Protein AF-Q97N31-F1 (afdb_monomer_lite)

Secondary structure (DSSP, 8-state):
-HHHHHHHHHHHHHHHHHHHHHTTEEEEETTEEEEGGGEEEEEEHHHHTTSHHHHHHHHHHHHTT-EEES-SSPPSEEEEEEETTEEEEEEESS-HHHHHHHHGGG----

InterPro domains:
  IPR007169 Extracellular matrix regulatory protein A-like [PF04025] (25-102)

pLDDT: mean 82.83, std 15.85, range [29.28, 97.38]

Organism: Clostridium acetobutylicum (strain ATCC 824 / DSM 792 / JCM 1419 / IAM 19013 / LMG 5710 / NBRC 13948 / NRRL B-527 / VKM B-1787 / 2291 / W) (NCBI:txid272562)

Radius of gyration: 18.11 Å; chains: 1; bounding box: 29×66×34 Å

Structure (mmCIF, N/CA/C/O backbone):
data_AF-Q97N31-F1
#
_entry.id   AF-Q97N31-F1
#
loop_
_atom_site.group_PDB
_atom_site.id
_atom_site.type_symbol
_atom_site.label_atom_id
_atom_site.label_alt_id
_atom_site.label_comp_id
_atom_site.label_asym_id
_atom_site.label_entity_id
_atom_site.label_seq_id
_atom_site.pdbx_PDB_ins_code
_atom_site.Cartn_x
_atom_site.Cartn_y
_atom_site.Cartn_z
_atom_site.occupancy
_atom_site.B_iso_or_equiv
_atom_site.auth_seq_id
_atom_site.auth_comp_id
_atom_site.auth_asym_id
_atom_site.auth_atom_id
_atom_site.pdbx_PDB_model_num
ATOM 1 N N . MET A 1 1 ? -10.562 -47.419 0.608 1.00 68.56 1 MET A N 1
ATOM 2 C CA . MET A 1 1 ? -10.676 -46.880 -0.767 1.00 68.56 1 MET A CA 1
ATOM 3 C C . MET A 1 1 ? -11.593 -45.656 -0.829 1.00 68.56 1 MET A C 1
ATOM 5 O O . MET A 1 1 ? -11.117 -44.615 -1.243 1.00 68.56 1 MET A O 1
ATOM 9 N N . ILE A 1 2 ? -12.838 -45.714 -0.337 1.00 71.06 2 ILE A N 1
ATOM 10 C CA . ILE A 1 2 ? -13.777 -44.565 -0.330 1.00 71.06 2 ILE A CA 1
ATOM 11 C C . ILE A 1 2 ? -13.270 -43.362 0.499 1.00 71.06 2 ILE A C 1
ATOM 13 O O . ILE A 1 2 ? -13.352 -42.231 0.035 1.00 71.06 2 ILE A O 1
ATOM 17 N N . SER A 1 3 ? -12.667 -43.596 1.672 1.00 79.44 3 SER A N 1
ATOM 18 C CA . SER A 1 3 ? -12.095 -42.528 2.522 1.00 79.44 3 SER A CA 1
ATOM 19 C C . SER A 1 3 ? -11.025 -41.690 1.809 1.00 79.44 3 SER A C 1
ATOM 21 O O . SER A 1 3 ? -11.012 -40.472 1.927 1.00 79.44 3 SER A O 1
ATOM 23 N N . MET A 1 4 ? -10.170 -42.343 1.017 1.00 79.88 4 MET A N 1
ATOM 24 C CA . MET A 1 4 ? -9.074 -41.696 0.290 1.00 79.88 4 MET A CA 1
ATOM 25 C C . MET A 1 4 ? -9.593 -40.798 -0.843 1.00 79.88 4 MET A C 1
ATOM 27 O O . MET A 1 4 ? -9.045 -39.728 -1.078 1.00 79.88 4 MET A O 1
ATOM 31 N N . TYR A 1 5 ? -10.681 -41.198 -1.514 1.00 77.44 5 TYR A N 1
ATOM 32 C CA . TYR A 1 5 ? -11.360 -40.355 -2.506 1.00 77.44 5 TYR A CA 1
ATOM 33 C C . TYR A 1 5 ? -12.038 -39.144 -1.857 1.00 77.44 5 TYR A C 1
ATOM 35 O O . TYR A 1 5 ? -11.994 -38.051 -2.416 1.00 77.44 5 TYR A O 1
ATOM 43 N N . LEU A 1 6 ? -12.632 -39.315 -0.672 1.00 78.56 6 LEU A N 1
ATOM 44 C CA . LEU A 1 6 ? -13.268 -38.218 0.057 1.00 78.56 6 LEU A CA 1
ATOM 45 C C . LEU A 1 6 ? -12.239 -37.172 0.520 1.00 78.56 6 LEU A C 1
ATOM 47 O O . LEU A 1 6 ? -12.470 -35.979 0.338 1.00 78.56 6 LEU A O 1
ATOM 51 N N . GLU A 1 7 ? -11.084 -37.603 1.036 1.00 77.31 7 GLU A N 1
ATOM 52 C CA . GLU A 1 7 ? -9.968 -36.704 1.372 1.00 77.31 7 GLU A CA 1
ATOM 53 C C . GLU A 1 7 ? -9.432 -35.965 0.143 1.00 77.31 7 GLU A C 1
ATOM 55 O O . GLU A 1 7 ? -9.244 -34.750 0.201 1.00 77.31 7 GLU A O 1
ATOM 60 N N . LEU A 1 8 ? -9.251 -36.652 -0.992 1.00 73.69 8 LEU A N 1
ATOM 61 C CA . LEU A 1 8 ? -8.786 -36.023 -2.233 1.00 73.69 8 LEU A CA 1
ATOM 62 C C . LEU A 1 8 ? -9.756 -34.938 -2.732 1.00 73.69 8 LEU A C 1
ATOM 64 O O . LEU A 1 8 ? -9.322 -33.867 -3.155 1.00 73.69 8 LEU A O 1
ATOM 68 N N . ILE A 1 9 ? -11.066 -35.192 -2.645 1.00 77.75 9 ILE A N 1
ATOM 69 C CA . ILE A 1 9 ? -12.113 -34.227 -3.015 1.00 77.75 9 ILE A CA 1
ATOM 70 C C . ILE A 1 9 ? -12.111 -33.032 -2.052 1.00 77.75 9 ILE A C 1
ATOM 72 O O . ILE A 1 9 ? -12.190 -31.890 -2.503 1.00 77.75 9 ILE A O 1
ATOM 76 N N . MET A 1 10 ? -11.973 -33.263 -0.742 1.00 74.19 10 MET A N 1
ATOM 77 C CA . MET A 1 10 ? -11.905 -32.187 0.254 1.00 74.19 10 MET A CA 1
ATOM 78 C C . MET A 1 10 ? -10.657 -31.314 0.080 1.00 74.19 10 MET A C 1
ATOM 80 O O . MET A 1 10 ? -10.769 -30.090 0.092 1.00 74.19 10 MET A O 1
ATOM 84 N N . VAL A 1 11 ? -9.483 -31.910 -0.153 1.00 72.94 11 VAL A N 1
ATOM 85 C CA . VAL A 1 11 ? -8.239 -31.177 -0.447 1.00 72.94 11 VAL A CA 1
ATOM 86 C C . VAL A 1 11 ? -8.363 -30.399 -1.761 1.00 72.94 11 VAL A C 1
ATOM 88 O O . VAL A 1 11 ? -7.927 -29.250 -1.837 1.00 72.94 11 VAL A O 1
ATOM 91 N N . GLY A 1 12 ? -8.998 -30.976 -2.785 1.00 70.69 12 GLY A N 1
ATOM 92 C CA . GLY A 1 12 ? -9.289 -30.294 -4.048 1.00 70.69 12 GLY A CA 1
ATOM 93 C C . GLY A 1 12 ? -10.185 -29.065 -3.865 1.00 70.69 12 GLY A C 1
ATOM 94 O O . GLY A 1 12 ? -9.825 -27.972 -4.295 1.00 70.69 12 GLY A O 1
ATOM 95 N N . LEU A 1 13 ? -11.309 -29.207 -3.156 1.00 67.50 13 LEU A N 1
ATOM 96 C CA . LEU A 1 13 ? -12.225 -28.103 -2.834 1.00 67.50 13 LEU A CA 1
ATOM 97 C C . LEU A 1 13 ? -11.553 -27.016 -1.979 1.00 67.50 13 LEU A C 1
ATOM 99 O O . LEU A 1 13 ? -11.761 -25.820 -2.206 1.00 67.50 13 LEU A O 1
ATOM 103 N N . LEU A 1 14 ? -10.704 -27.411 -1.026 1.00 60.50 14 LEU A N 1
ATOM 104 C CA . LEU A 1 14 ? -9.937 -26.478 -0.204 1.00 60.50 14 LEU A CA 1
ATOM 105 C C . LEU A 1 14 ? -8.948 -25.667 -1.056 1.00 60.50 14 LEU A C 1
ATOM 107 O O . LEU A 1 14 ? -8.854 -24.455 -0.886 1.00 60.50 14 LEU A O 1
ATOM 111 N N . ASN A 1 15 ? -8.265 -26.300 -2.013 1.00 59.47 15 ASN A N 1
ATOM 112 C CA . ASN A 1 15 ? -7.370 -25.605 -2.941 1.00 59.47 15 ASN A CA 1
ATOM 113 C C . ASN A 1 15 ? -8.134 -24.674 -3.892 1.00 59.47 15 ASN A C 1
ATOM 115 O O . ASN A 1 15 ? -7.728 -23.529 -4.064 1.00 59.47 15 ASN A O 1
ATOM 119 N N . ILE A 1 16 ? -9.280 -25.102 -4.433 1.00 58.41 16 ILE A N 1
ATOM 120 C CA . ILE A 1 16 ? -10.133 -24.265 -5.297 1.00 58.41 16 ILE A CA 1
ATOM 121 C C . ILE A 1 16 ? -10.637 -23.027 -4.536 1.00 58.41 16 ILE A C 1
ATOM 123 O O . ILE A 1 16 ? -10.560 -21.905 -5.036 1.00 58.41 16 ILE A O 1
ATOM 127 N N . SER A 1 17 ? -11.100 -23.199 -3.294 1.00 55.75 17 SER A N 1
ATOM 128 C CA . SER A 1 17 ? -11.526 -22.079 -2.439 1.00 55.75 17 SER A CA 1
ATOM 129 C C . SER A 1 17 ? -10.369 -21.192 -1.962 1.00 55.75 17 SER A C 1
ATOM 131 O O . SER A 1 17 ? -10.590 -20.030 -1.622 1.00 55.75 17 SER A O 1
ATOM 133 N N . LYS A 1 18 ? -9.136 -21.710 -1.914 1.00 52.72 18 LYS A N 1
ATOM 134 C CA . LYS A 1 18 ? -7.928 -20.939 -1.592 1.00 52.72 18 LYS A CA 1
ATOM 135 C C . LYS A 1 18 ? -7.476 -20.092 -2.785 1.00 52.72 18 LYS A C 1
ATOM 137 O O . LYS A 1 18 ? -7.248 -18.903 -2.606 1.00 52.72 18 LYS A O 1
ATOM 142 N N . ILE A 1 19 ? -7.480 -20.660 -3.995 1.00 55.34 19 ILE A N 1
ATOM 143 C CA . ILE A 1 19 ? -7.196 -19.950 -5.257 1.00 55.34 19 ILE A CA 1
ATOM 144 C C . ILE A 1 19 ? -8.178 -18.788 -5.465 1.00 55.34 19 ILE A C 1
ATOM 146 O O . ILE A 1 19 ? -7.772 -17.696 -5.840 1.00 55.34 19 ILE A O 1
ATOM 150 N N . ARG A 1 20 ? -9.463 -18.990 -5.150 1.00 52.69 20 ARG A N 1
ATOM 151 C CA . ARG A 1 20 ? -10.503 -17.957 -5.298 1.00 52.69 20 ARG A CA 1
ATOM 152 C C . ARG A 1 20 ? -10.467 -16.861 -4.217 1.00 52.69 20 ARG A C 1
ATOM 154 O O . ARG A 1 20 ? -11.128 -15.841 -4.375 1.00 52.69 20 ARG A O 1
ATOM 161 N N . ARG A 1 21 ? -9.741 -17.061 -3.107 1.00 51.38 21 ARG A N 1
ATOM 162 C CA . ARG A 1 21 ? -9.684 -16.112 -1.977 1.00 51.38 21 ARG A CA 1
ATOM 163 C C . ARG A 1 21 ? -8.579 -15.067 -2.099 1.00 51.38 21 ARG A C 1
ATOM 165 O O . ARG A 1 21 ? -8.778 -13.956 -1.621 1.00 51.38 21 ARG A O 1
ATOM 172 N N . GLU A 1 22 ? -7.451 -15.380 -2.736 1.00 53.94 22 GLU A N 1
ATOM 173 C CA . GLU A 1 22 ? -6.347 -14.411 -2.871 1.00 53.94 22 GLU A CA 1
ATOM 174 C C . GLU A 1 22 ? -6.693 -13.250 -3.812 1.00 53.94 22 GLU A C 1
ATOM 176 O O . GLU A 1 22 ? -6.167 -12.158 -3.666 1.00 53.94 22 GLU A O 1
ATOM 181 N N . SER A 1 23 ? -7.671 -13.438 -4.699 1.00 57.81 23 SER A N 1
ATOM 182 C CA . SER A 1 23 ? -8.227 -12.382 -5.552 1.00 57.81 23 SER A CA 1
ATOM 183 C C . SER A 1 23 ? -9.174 -11.427 -4.810 1.00 57.81 23 SER A C 1
ATOM 185 O O . SER A 1 23 ? -9.636 -10.465 -5.401 1.00 57.81 23 SER A O 1
ATOM 187 N N . MET A 1 24 ? -9.516 -11.684 -3.541 1.00 80.25 24 MET A N 1
ATOM 188 C CA . MET A 1 24 ? -10.409 -10.822 -2.747 1.00 80.25 24 MET A CA 1
ATOM 189 C C . MET A 1 24 ? -9.634 -9.906 -1.785 1.00 80.25 24 MET A C 1
ATOM 191 O O . MET A 1 24 ? -10.188 -8.916 -1.305 1.00 80.25 24 MET A O 1
ATOM 195 N N . PHE A 1 25 ? -8.357 -10.210 -1.522 1.00 87.31 25 PHE A N 1
ATOM 196 C CA . PHE A 1 25 ? -7.499 -9.490 -0.583 1.00 87.31 25 PHE A CA 1
ATOM 197 C C . PHE A 1 25 ? -6.166 -9.117 -1.229 1.00 87.31 25 PHE A C 1
ATOM 199 O O . PHE A 1 25 ? -5.500 -9.941 -1.844 1.00 87.31 25 PHE A O 1
ATOM 206 N N . LEU A 1 26 ? -5.737 -7.880 -1.029 1.00 92.38 26 LEU A N 1
ATOM 207 C CA . LEU A 1 26 ? -4.440 -7.390 -1.441 1.00 92.38 26 LEU A CA 1
ATOM 208 C C . LEU A 1 26 ? -3.433 -7.637 -0.315 1.00 92.38 26 LEU A C 1
ATOM 210 O O . LEU A 1 26 ? -3.554 -7.079 0.777 1.00 92.38 26 LEU A O 1
ATOM 214 N N . HIS A 1 27 ? -2.432 -8.476 -0.584 1.00 93.06 27 HIS A N 1
ATOM 215 C CA . HIS A 1 27 ? -1.289 -8.661 0.309 1.00 93.06 27 HIS A CA 1
ATOM 216 C C . HIS A 1 27 ? -0.348 -7.466 0.208 1.00 93.06 27 HIS A C 1
ATOM 218 O O . HIS A 1 27 ? 0.245 -7.224 -0.846 1.00 93.06 27 HIS A O 1
ATOM 224 N N . LEU A 1 28 ? -0.225 -6.731 1.312 1.00 94.75 28 LEU A N 1
ATOM 225 C CA . LEU A 1 28 ? 0.565 -5.506 1.389 1.00 94.75 28 LEU A CA 1
ATOM 226 C C . LEU A 1 28 ? 2.008 -5.759 1.850 1.00 94.75 28 LEU A C 1
ATOM 228 O O . LEU A 1 28 ? 2.828 -4.847 1.802 1.00 94.75 28 LEU A O 1
ATOM 232 N N . GLY A 1 29 ? 2.341 -6.975 2.281 1.00 92.88 29 GLY A N 1
ATOM 233 C CA . GLY A 1 29 ? 3.644 -7.327 2.851 1.00 92.88 29 GLY A CA 1
ATOM 234 C C . GLY A 1 29 ? 3.504 -8.055 4.187 1.00 92.88 29 GLY A C 1
ATOM 235 O O . GLY A 1 29 ? 2.481 -7.946 4.856 1.00 92.88 29 GLY A O 1
ATOM 236 N N . GLU A 1 30 ? 4.529 -8.829 4.552 1.00 91.56 30 GLU A N 1
ATOM 237 C CA . GLU A 1 30 ? 4.544 -9.695 5.744 1.00 91.56 30 GLU A CA 1
ATOM 238 C C . GLU A 1 30 ? 3.245 -10.503 5.919 1.00 91.56 30 GLU A C 1
ATOM 240 O O . GLU A 1 30 ? 2.936 -11.345 5.079 1.00 91.56 30 GLU A O 1
ATOM 245 N N . ASN A 1 31 ? 2.476 -10.242 6.978 1.00 89.81 31 ASN A N 1
ATOM 246 C CA . ASN A 1 31 ? 1.196 -10.888 7.270 1.00 89.81 31 ASN A CA 1
ATOM 247 C C . ASN A 1 31 ? 0.006 -9.916 7.143 1.00 89.81 31 ASN A C 1
ATOM 249 O O . ASN A 1 31 ? -1.081 -10.212 7.637 1.00 89.81 31 ASN A O 1
ATOM 253 N N . VAL A 1 32 ? 0.200 -8.760 6.497 1.00 94.19 32 VAL A N 1
ATOM 254 C CA . VAL A 1 32 ? -0.823 -7.717 6.352 1.00 94.19 32 VAL A CA 1
ATOM 255 C C . VAL A 1 32 ? -1.567 -7.885 5.030 1.00 94.19 32 VAL A C 1
ATOM 257 O O . VAL A 1 32 ? -0.980 -7.911 3.943 1.00 94.19 32 VAL A O 1
ATOM 260 N N . VAL A 1 33 ? -2.891 -7.981 5.132 1.00 93.00 33 VAL A N 1
ATOM 261 C CA . VAL A 1 33 ? -3.814 -8.091 4.001 1.00 93.00 33 VAL A CA 1
ATOM 262 C C . VAL A 1 33 ? -4.987 -7.137 4.196 1.00 93.00 33 VAL A C 1
ATOM 264 O O . VAL A 1 33 ? -5.478 -6.975 5.311 1.00 93.00 33 VAL A O 1
ATOM 267 N N . VAL A 1 34 ? -5.468 -6.546 3.106 1.00 93.12 34 VAL A N 1
ATOM 268 C CA . VAL A 1 34 ? -6.690 -5.723 3.084 1.00 93.12 34 VAL 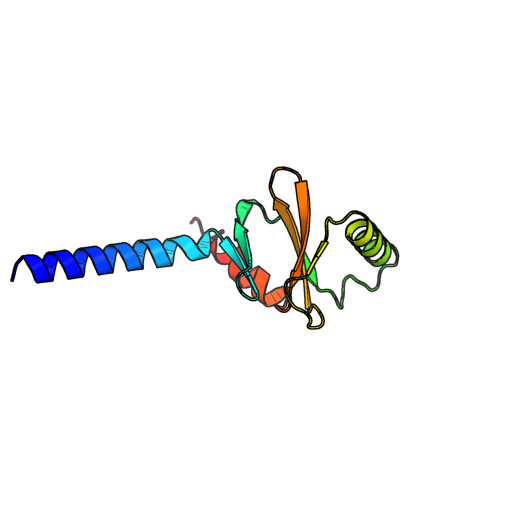A CA 1
ATOM 269 C C . VAL A 1 34 ? -7.621 -6.205 1.978 1.00 93.12 34 VAL A C 1
ATOM 271 O O . VAL A 1 34 ? -7.130 -6.609 0.926 1.00 93.12 34 VAL A O 1
ATOM 274 N N . PRO A 1 35 ? -8.951 -6.204 2.157 1.00 91.56 35 PRO A N 1
ATOM 275 C CA . PRO A 1 35 ? -9.864 -6.537 1.068 1.00 91.56 35 PRO A CA 1
ATOM 276 C C . PRO A 1 35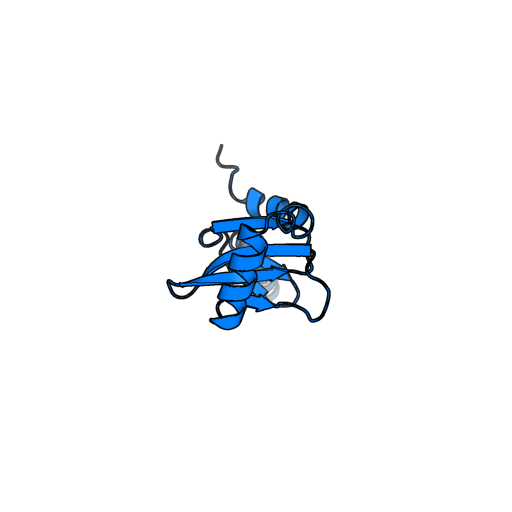 ? -9.669 -5.578 -0.113 1.00 91.56 35 PRO A C 1
ATOM 278 O O . PRO A 1 35 ? -9.635 -4.367 0.079 1.00 91.56 35 PRO A O 1
ATOM 281 N N . ILE A 1 36 ? -9.581 -6.096 -1.342 1.00 90.25 36 ILE A N 1
ATOM 282 C CA . ILE A 1 36 ? -9.353 -5.263 -2.542 1.00 90.25 36 ILE A CA 1
ATOM 283 C C . ILE A 1 36 ? -10.468 -4.228 -2.720 1.00 90.25 36 ILE A C 1
ATOM 285 O O . ILE A 1 36 ? -10.197 -3.092 -3.087 1.00 90.25 36 ILE A O 1
ATOM 289 N N . LYS A 1 37 ? -11.711 -4.597 -2.393 1.00 89.56 37 LYS A N 1
ATOM 290 C CA . LYS A 1 37 ? -12.875 -3.697 -2.430 1.00 89.56 37 LYS A CA 1
ATOM 291 C C . LYS A 1 37 ? -12.771 -2.486 -1.491 1.00 89.56 37 LYS A C 1
ATOM 293 O O . LYS A 1 37 ? -13.468 -1.506 -1.716 1.00 89.56 37 LYS A O 1
ATOM 298 N N . ASP A 1 38 ? -11.939 -2.578 -0.455 1.00 93.19 38 ASP A N 1
ATOM 299 C CA . ASP A 1 38 ? -11.776 -1.533 0.555 1.00 93.19 38 ASP A CA 1
ATOM 300 C C . ASP A 1 38 ? -10.522 -0.682 0.265 1.00 93.19 38 ASP A C 1
ATOM 302 O O . ASP A 1 38 ? -10.272 0.307 0.952 1.00 93.19 38 ASP A O 1
ATOM 306 N N . VAL A 1 39 ? -9.730 -1.034 -0.761 1.00 93.38 39 VAL A N 1
ATOM 307 C CA . VAL A 1 39 ? -8.592 -0.232 -1.230 1.00 93.38 39 VAL A CA 1
ATOM 308 C C . VAL A 1 39 ? -9.111 0.994 -1.978 1.00 93.38 39 VAL A C 1
ATOM 310 O O . VAL A 1 39 ? -9.790 0.883 -2.995 1.00 93.38 39 VAL A O 1
ATOM 313 N N . ILE A 1 40 ? -8.739 2.172 -1.487 1.00 93.44 40 ILE A N 1
ATOM 314 C CA . ILE A 1 40 ? -9.095 3.475 -2.058 1.00 93.44 40 ILE A CA 1
ATOM 315 C C . ILE A 1 40 ? -8.041 3.913 -3.081 1.00 93.44 40 ILE A C 1
ATOM 317 O O . ILE A 1 40 ? -8.378 4.467 -4.125 1.00 93.44 40 ILE A O 1
ATOM 321 N N . GLY A 1 41 ? -6.759 3.664 -2.803 1.00 91.00 41 GLY A N 1
ATOM 322 C CA . GLY A 1 41 ? -5.678 4.029 -3.716 1.00 91.00 41 GLY A CA 1
ATOM 323 C C . GLY A 1 41 ? -4.334 3.407 -3.353 1.00 91.00 41 GLY A C 1
ATOM 324 O O . GLY A 1 41 ? -4.059 3.133 -2.185 1.00 91.00 41 GLY A O 1
ATOM 325 N N . ILE A 1 42 ? -3.500 3.198 -4.371 1.00 93.69 42 ILE A N 1
ATOM 326 C CA . ILE A 1 42 ? -2.132 2.678 -4.267 1.00 93.69 42 ILE A CA 1
ATOM 327 C C . ILE A 1 42 ? -1.205 3.733 -4.864 1.00 93.69 42 ILE A C 1
ATOM 329 O O . ILE A 1 42 ? -1.395 4.140 -6.009 1.00 93.69 42 ILE A O 1
ATOM 333 N N . PHE A 1 43 ? -0.198 4.151 -4.107 1.00 92.62 43 PHE A N 1
ATOM 334 C CA . PHE A 1 43 ? 0.670 5.264 -4.472 1.00 92.62 43 PHE A CA 1
ATOM 335 C C . PHE A 1 43 ? 2.134 4.889 -4.316 1.00 92.62 43 PHE A C 1
ATOM 337 O O . PHE A 1 43 ? 2.531 4.193 -3.384 1.00 92.62 43 PHE A O 1
ATOM 344 N N . ASP A 1 44 ? 2.952 5.363 -5.242 1.00 91.69 44 ASP A N 1
ATOM 345 C CA . ASP A 1 44 ? 4.389 5.150 -5.226 1.00 91.69 44 ASP A CA 1
ATOM 346 C C . ASP A 1 44 ? 5.079 6.212 -4.360 1.00 91.69 44 ASP A C 1
ATOM 348 O O . ASP A 1 44 ? 4.847 7.407 -4.549 1.00 91.69 44 ASP A O 1
ATOM 352 N N . ILE A 1 45 ? 5.909 5.807 -3.396 1.00 89.88 45 ILE A N 1
ATOM 353 C CA . ILE A 1 45 ? 6.506 6.775 -2.464 1.00 89.88 45 ILE A CA 1
ATOM 354 C C . ILE A 1 45 ? 7.478 7.714 -3.164 1.00 89.88 45 ILE A C 1
ATOM 356 O O . ILE A 1 45 ? 7.466 8.907 -2.869 1.00 89.88 45 ILE A O 1
ATOM 360 N N . GLU A 1 46 ? 8.283 7.210 -4.097 1.00 85.12 46 GLU A N 1
ATOM 361 C CA . GLU A 1 46 ? 9.294 8.029 -4.757 1.00 85.12 46 GLU A CA 1
ATOM 362 C C . GLU A 1 46 ? 8.626 9.138 -5.564 1.00 85.12 46 GLU A C 1
ATOM 364 O O . GLU A 1 46 ? 8.978 10.302 -5.411 1.00 85.12 46 GLU A O 1
ATOM 369 N N . THR A 1 47 ? 7.605 8.804 -6.354 1.00 81.88 47 THR A N 1
ATOM 370 C CA . THR A 1 47 ? 6.959 9.789 -7.238 1.00 81.88 47 THR A CA 1
ATOM 371 C C . THR A 1 47 ? 5.949 10.706 -6.540 1.00 81.88 47 THR A C 1
ATOM 373 O O . THR A 1 47 ? 5.749 11.834 -6.990 1.00 81.88 47 THR A O 1
ATOM 376 N N . THR A 1 48 ? 5.326 10.280 -5.435 1.00 78.12 48 THR A N 1
ATOM 377 C CA . THR A 1 48 ? 4.254 11.066 -4.786 1.00 78.12 48 THR A CA 1
ATOM 378 C C . THR A 1 48 ? 4.789 12.018 -3.705 1.00 78.12 48 THR A C 1
ATOM 380 O O . THR A 1 48 ? 4.236 13.103 -3.494 1.00 78.12 48 THR A O 1
ATOM 383 N N . MET A 1 49 ? 5.910 11.670 -3.057 1.00 72.31 49 MET A N 1
ATOM 384 C CA . MET A 1 49 ? 6.526 12.478 -1.989 1.00 72.31 49 MET A CA 1
ATOM 385 C C . MET A 1 49 ? 7.176 13.780 -2.477 1.00 72.31 49 MET A C 1
ATOM 387 O O . MET A 1 49 ? 7.535 14.623 -1.658 1.00 72.31 49 MET A O 1
ATOM 391 N N . TYR A 1 50 ? 7.298 13.998 -3.791 1.00 70.94 50 TYR A N 1
ATOM 392 C CA . TYR A 1 50 ? 7.813 15.261 -4.3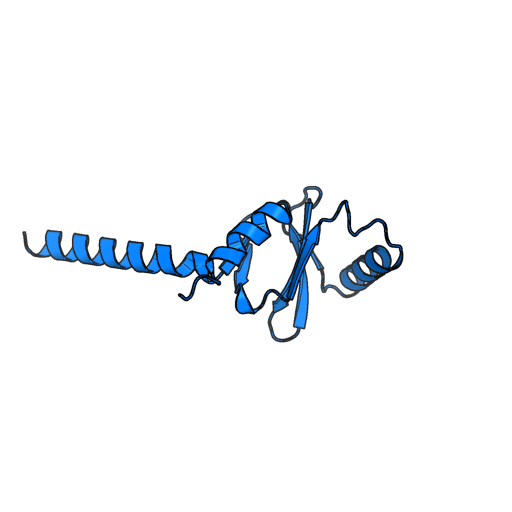32 1.00 70.94 50 TYR A CA 1
ATOM 393 C C . TYR A 1 50 ? 6.904 16.466 -4.044 1.00 70.94 50 TYR A C 1
ATOM 395 O O . TYR A 1 50 ? 7.363 17.606 -4.111 1.00 70.94 50 TYR A O 1
ATOM 403 N N . SER A 1 51 ? 5.629 16.238 -3.715 1.00 79.00 51 SER A N 1
ATOM 404 C CA . SER A 1 51 ? 4.716 17.312 -3.317 1.00 79.00 51 SER A CA 1
ATOM 405 C C . SER A 1 51 ? 4.786 17.576 -1.810 1.00 79.00 51 SER A C 1
ATOM 407 O O . SER A 1 51 ? 4.728 16.652 -0.990 1.00 79.00 51 SER A O 1
ATOM 409 N N . ALA A 1 52 ? 4.868 18.857 -1.438 1.00 85.06 52 ALA A N 1
ATOM 410 C CA . ALA A 1 52 ? 4.805 19.283 -0.040 1.00 85.06 52 ALA A CA 1
ATOM 411 C C . ALA A 1 52 ? 3.492 18.831 0.623 1.00 85.06 52 ALA A C 1
ATOM 413 O O . ALA A 1 52 ? 3.504 18.383 1.767 1.00 85.06 52 ALA A O 1
ATOM 414 N N . ASP A 1 53 ? 2.392 18.859 -0.133 1.00 86.44 53 ASP A N 1
ATOM 415 C CA . ASP A 1 53 ? 1.061 18.488 0.345 1.00 86.44 53 ASP A CA 1
ATOM 416 C C . ASP A 1 53 ? 0.977 17.009 0.746 1.00 86.44 53 ASP A C 1
ATOM 418 O O . ASP A 1 53 ? 0.488 16.697 1.831 1.00 86.44 53 ASP A O 1
ATOM 422 N N . THR A 1 54 ? 1.508 16.089 -0.072 1.00 84.81 54 THR A N 1
ATOM 423 C CA . THR A 1 54 ? 1.495 14.648 0.253 1.00 84.81 54 THR A CA 1
ATOM 424 C C . THR A 1 54 ? 2.378 14.348 1.459 1.00 84.81 54 THR A C 1
ATOM 426 O O . THR A 1 54 ? 1.979 13.598 2.351 1.00 84.81 54 THR A O 1
ATOM 429 N N . SER A 1 55 ? 3.560 14.965 1.521 1.00 86.75 55 SER A N 1
ATOM 430 C CA . SER A 1 55 ? 4.470 14.805 2.659 1.00 86.75 55 SER A CA 1
ATOM 431 C C . SER A 1 55 ? 3.835 15.307 3.959 1.00 86.75 55 SER A C 1
ATOM 433 O O . SER A 1 55 ? 3.909 14.635 4.988 1.00 86.75 55 SER A O 1
ATOM 435 N N . GLN A 1 56 ? 3.167 16.465 3.915 1.00 90.38 56 GLN A N 1
ATOM 436 C CA . GLN A 1 56 ? 2.452 17.013 5.064 1.00 90.38 56 GLN A CA 1
ATOM 437 C C . GLN A 1 56 ? 1.271 16.124 5.470 1.00 90.38 56 GLN A C 1
ATOM 439 O O . GLN A 1 56 ? 1.112 15.837 6.654 1.00 90.38 56 GLN A O 1
ATOM 444 N N . PHE A 1 57 ? 0.482 15.646 4.506 1.00 90.19 57 PHE A N 1
ATOM 445 C CA . PHE A 1 57 ? -0.630 14.728 4.749 1.00 90.19 57 PHE A CA 1
ATOM 446 C C . PHE A 1 57 ? -0.180 13.449 5.463 1.00 90.19 57 PHE A C 1
ATOM 448 O O . PHE A 1 57 ? -0.787 13.060 6.462 1.00 90.19 57 PHE A O 1
ATOM 455 N N . LEU A 1 58 ? 0.898 12.814 4.991 1.00 89.88 58 LEU A N 1
ATOM 456 C CA . LEU A 1 58 ? 1.427 11.596 5.604 1.00 89.88 58 LEU A CA 1
ATOM 457 C C . LEU A 1 58 ? 1.953 11.858 7.014 1.00 89.88 58 LEU A C 1
ATOM 459 O O . LEU A 1 58 ? 1.638 11.095 7.921 1.00 89.88 58 LEU A O 1
ATOM 463 N N . ARG A 1 59 ? 2.674 12.967 7.218 1.00 91.25 59 ARG A N 1
ATOM 464 C CA . ARG A 1 59 ? 3.178 13.363 8.539 1.00 91.25 59 ARG A CA 1
ATOM 465 C C . ARG A 1 59 ? 2.040 13.577 9.541 1.00 91.25 59 ARG A C 1
ATOM 467 O O . ARG A 1 59 ? 2.108 13.055 10.645 1.00 91.25 59 ARG A O 1
ATOM 474 N N . MET A 1 60 ? 0.997 14.313 9.156 1.00 92.81 60 MET A N 1
ATOM 475 C CA . MET A 1 60 ? -0.176 14.534 10.013 1.00 92.81 60 MET A CA 1
ATOM 476 C C . MET A 1 60 ? -0.914 13.222 10.303 1.00 92.81 60 MET A C 1
ATOM 478 O O . MET A 1 60 ? -1.280 12.949 11.439 1.00 92.81 60 MET A O 1
ATOM 482 N N . SER A 1 61 ? -1.079 12.372 9.287 1.00 91.81 61 SER A N 1
ATOM 483 C CA . SER A 1 61 ? -1.734 11.069 9.444 1.00 91.81 61 SER A CA 1
ATOM 484 C C . SER A 1 61 ? -0.948 10.125 10.359 1.00 91.81 61 SER A C 1
ATOM 486 O O . SER A 1 61 ? -1.542 9.294 11.044 1.00 91.81 61 SER A O 1
ATOM 488 N N . GLU A 1 62 ? 0.383 10.225 10.364 1.00 91.38 62 GLU A N 1
ATOM 489 C CA . GLU A 1 62 ? 1.257 9.468 11.260 1.00 91.38 62 GLU A CA 1
ATOM 490 C C . GLU A 1 62 ? 1.143 9.975 12.705 1.00 91.38 62 GLU A C 1
ATOM 492 O O . GLU A 1 62 ? 1.001 9.161 13.616 1.00 91.38 62 GLU A O 1
ATOM 497 N N . GLU A 1 63 ? 1.102 11.298 12.911 1.00 92.31 63 GLU A N 1
ATOM 498 C CA . GLU A 1 63 ? 0.858 11.920 14.225 1.00 92.31 63 GLU A CA 1
ATOM 499 C C . GLU A 1 63 ? -0.503 11.514 14.820 1.00 92.31 63 GLU A C 1
ATOM 501 O O . GLU A 1 63 ? -0.593 11.225 16.014 1.00 92.31 63 GLU A O 1
ATOM 506 N N . ASP A 1 64 ? -1.538 11.416 13.983 1.00 89.69 64 ASP A N 1
ATOM 507 C CA . ASP A 1 64 ? -2.893 11.017 14.383 1.00 89.69 64 ASP A CA 1
ATOM 508 C C . ASP A 1 64 ? -3.079 9.487 14.518 1.00 89.69 64 ASP A C 1
ATOM 510 O O . ASP A 1 64 ? -4.149 9.013 14.915 1.00 89.69 64 ASP A O 1
ATOM 514 N N . GLY A 1 65 ? -2.054 8.687 14.199 1.00 90.19 65 GLY A N 1
ATOM 515 C CA . GLY A 1 65 ? -2.085 7.225 14.320 1.00 90.19 65 GLY A CA 1
ATOM 516 C C . GLY A 1 65 ? -2.887 6.498 13.230 1.00 90.19 65 GLY A C 1
ATOM 517 O O . GLY A 1 65 ? -3.287 5.349 13.422 1.00 90.19 65 GLY A O 1
ATOM 518 N N . PHE A 1 66 ? -3.128 7.141 12.084 1.00 92.25 66 PHE A N 1
ATOM 519 C CA . PHE A 1 66 ? -3.785 6.530 10.918 1.00 92.25 66 PHE A CA 1
ATOM 520 C C . PHE A 1 66 ? -2.817 5.786 9.990 1.00 92.25 66 PHE A C 1
ATOM 522 O O . PHE A 1 66 ? -3.263 5.069 9.088 1.00 92.25 66 PHE A O 1
ATOM 529 N N . VAL A 1 67 ? -1.508 5.949 10.197 1.00 95.19 67 VAL A N 1
ATOM 530 C CA . VAL A 1 67 ? -0.459 5.293 9.410 1.00 95.19 67 VAL A CA 1
ATOM 531 C C . VAL A 1 67 ? -0.002 4.005 10.093 1.00 95.19 67 VAL A C 1
ATOM 533 O O . VAL A 1 67 ? 0.404 4.000 11.251 1.00 95.19 67 VAL A O 1
ATOM 536 N N . GLU A 1 68 ? -0.026 2.909 9.345 1.00 95.38 68 GLU A N 1
ATOM 537 C CA . GLU A 1 68 ? 0.459 1.598 9.749 1.00 95.38 68 GLU A CA 1
ATOM 538 C C . GLU A 1 68 ? 1.663 1.212 8.886 1.00 95.38 68 GLU A C 1
ATOM 540 O O . GLU A 1 68 ? 1.567 1.012 7.672 1.00 95.38 68 GLU A O 1
ATOM 545 N N . ARG A 1 69 ? 2.832 1.120 9.517 1.00 95.50 69 ARG A N 1
ATOM 546 C CA . ARG A 1 69 ? 4.059 0.685 8.857 1.00 95.50 69 ARG A CA 1
ATOM 547 C C . ARG A 1 69 ? 4.160 -0.834 8.918 1.00 95.50 69 ARG A C 1
ATOM 549 O O . ARG A 1 69 ? 4.258 -1.396 10.001 1.00 95.50 69 ARG A O 1
ATOM 556 N N . ILE A 1 70 ? 4.175 -1.479 7.751 1.00 96.06 70 ILE A N 1
ATOM 557 C CA . ILE A 1 70 ? 4.183 -2.947 7.657 1.00 96.06 70 ILE A CA 1
ATOM 558 C C . ILE A 1 70 ? 5.544 -3.520 8.051 1.00 96.06 70 ILE A C 1
ATOM 560 O O . ILE A 1 70 ? 5.609 -4.574 8.665 1.00 96.06 70 ILE A O 1
ATOM 564 N N . THR A 1 71 ? 6.630 -2.824 7.709 1.00 93.31 71 THR A N 1
ATOM 565 C CA . THR A 1 71 ? 8.003 -3.282 7.958 1.00 93.31 71 THR A CA 1
ATOM 566 C C . THR A 1 71 ? 8.886 -2.153 8.462 1.00 93.31 71 THR A C 1
ATOM 568 O O . THR A 1 71 ? 8.691 -0.995 8.090 1.00 93.31 71 THR A O 1
ATOM 571 N N . ASN A 1 72 ? 9.957 -2.492 9.180 1.00 92.31 72 ASN A N 1
ATOM 572 C CA . ASN A 1 72 ? 10.991 -1.523 9.568 1.00 92.31 72 ASN A CA 1
ATOM 5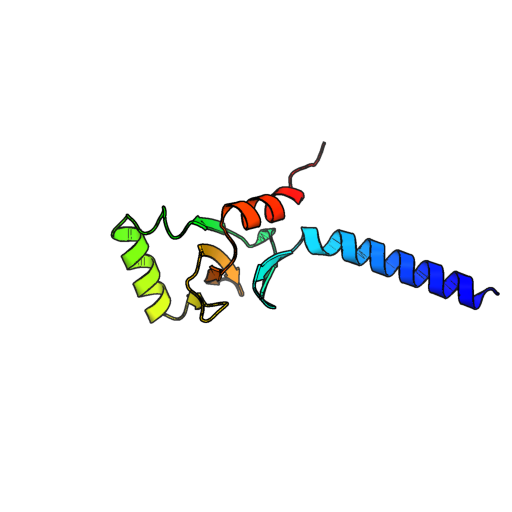73 C C . ASN A 1 72 ? 11.849 -1.022 8.388 1.00 92.31 72 ASN A C 1
ATOM 575 O O . ASN A 1 72 ? 12.604 -0.065 8.539 1.00 92.31 72 ASN A O 1
ATOM 579 N N . GLU A 1 73 ? 11.742 -1.649 7.215 1.00 91.12 73 GLU A N 1
ATOM 580 C CA . GLU A 1 73 ? 12.421 -1.213 5.994 1.00 91.12 73 GLU A CA 1
ATOM 581 C C . GLU A 1 73 ? 11.817 0.077 5.411 1.00 91.12 73 GLU A C 1
ATOM 583 O O . GLU A 1 73 ? 10.696 0.483 5.738 1.00 91.12 73 GLU A O 1
ATOM 588 N N . ALA A 1 74 ? 12.564 0.728 4.513 1.00 92.19 74 ALA A N 1
ATOM 589 C CA . ALA A 1 74 ? 12.057 1.869 3.759 1.00 92.19 74 ALA A CA 1
ATOM 590 C C . ALA A 1 74 ? 10.857 1.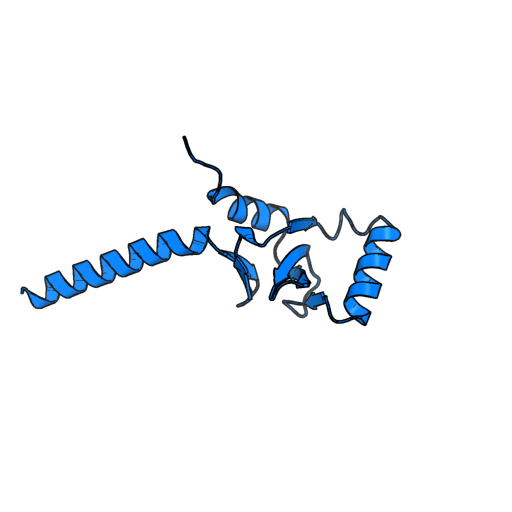436 2.890 1.00 92.19 74 ALA A C 1
ATOM 592 O O . ALA A 1 74 ? 10.972 0.466 2.134 1.00 92.19 74 ALA A O 1
ATOM 593 N N . PRO A 1 75 ? 9.706 2.126 2.974 1.00 94.50 75 PRO A N 1
ATOM 594 C CA . PRO A 1 75 ? 8.538 1.740 2.206 1.00 94.50 75 PRO A CA 1
ATOM 595 C C . PRO A 1 75 ? 8.704 2.162 0.745 1.00 94.50 75 PRO A C 1
ATOM 597 O O . PRO A 1 75 ? 9.263 3.217 0.449 1.00 94.50 75 PRO A O 1
ATOM 600 N N . LYS A 1 76 ? 8.205 1.329 -0.168 1.00 95.69 76 LYS A N 1
ATOM 601 C CA . LYS A 1 76 ? 8.233 1.579 -1.620 1.00 95.69 76 LYS A CA 1
ATOM 602 C C . LYS A 1 76 ? 6.917 2.161 -2.121 1.00 95.69 76 LYS A C 1
ATOM 604 O O . LYS A 1 76 ? 6.875 2.838 -3.142 1.00 95.69 76 LYS A O 1
ATOM 609 N N . SER A 1 77 ? 5.831 1.892 -1.407 1.00 95.25 77 SER A N 1
ATOM 610 C CA . SER A 1 77 ? 4.504 2.409 -1.717 1.00 95.25 77 SER A CA 1
ATOM 611 C C . SER A 1 77 ? 3.715 2.682 -0.444 1.00 95.25 77 SER A C 1
ATOM 613 O O . SER A 1 77 ? 4.073 2.210 0.641 1.00 95.25 77 SER A O 1
ATOM 615 N N . PHE A 1 78 ? 2.628 3.433 -0.584 1.00 95.62 78 PHE A N 1
ATOM 616 C CA . PHE A 1 78 ? 1.595 3.507 0.435 1.00 95.62 78 PHE A CA 1
ATOM 617 C C . PHE A 1 78 ? 0.223 3.181 -0.153 1.00 95.62 78 PHE A C 1
ATOM 619 O O . PHE A 1 78 ? -0.068 3.491 -1.309 1.00 95.62 78 PHE A O 1
ATOM 626 N N . VAL A 1 79 ? -0.617 2.531 0.650 1.00 95.94 79 VAL A N 1
ATOM 627 C CA . VAL A 1 79 ? -1.982 2.145 0.280 1.00 95.94 79 VAL A CA 1
ATOM 628 C C . VAL A 1 79 ? -2.960 2.817 1.223 1.00 95.94 79 VAL A C 1
ATOM 630 O O . VAL A 1 79 ? -2.817 2.707 2.437 1.00 95.94 79 VAL A O 1
ATOM 633 N N . ILE A 1 80 ? -3.964 3.488 0.671 1.00 95.12 80 ILE A N 1
ATOM 634 C CA . ILE A 1 80 ? -5.094 4.010 1.438 1.00 95.12 80 ILE A CA 1
ATOM 635 C C . ILE A 1 80 ? -6.219 2.985 1.346 1.00 95.12 80 ILE A C 1
ATOM 637 O O . ILE A 1 80 ? -6.587 2.579 0.242 1.00 95.12 80 ILE A O 1
ATOM 641 N N . ALA A 1 81 ? -6.766 2.572 2.485 1.00 95.50 81 ALA A N 1
ATOM 642 C CA . ALA A 1 81 ? -7.896 1.653 2.539 1.00 95.50 81 ALA A CA 1
ATOM 643 C C . ALA A 1 81 ? -8.860 2.011 3.673 1.00 95.50 81 ALA A C 1
ATOM 645 O O . ALA A 1 81 ? -8.465 2.613 4.674 1.00 95.50 81 ALA A O 1
ATOM 646 N N . GLU A 1 82 ? -10.122 1.625 3.525 1.00 94.94 82 GLU A N 1
ATOM 647 C CA . GLU A 1 82 ? -11.105 1.710 4.601 1.00 94.94 82 GLU A CA 1
ATOM 648 C C . GLU A 1 82 ? -10.985 0.485 5.519 1.00 94.94 82 GLU A C 1
ATOM 650 O O . GLU A 1 82 ? -11.142 -0.656 5.091 1.00 94.94 82 GLU A O 1
ATOM 655 N N . VAL A 1 83 ? -10.717 0.713 6.805 1.00 91.75 83 VAL A N 1
ATOM 656 C CA . VAL A 1 83 ? -10.666 -0.325 7.842 1.00 91.75 83 VAL A CA 1
ATOM 657 C C . VAL A 1 83 ? -11.493 0.150 9.026 1.00 91.75 83 VAL A C 1
ATOM 659 O O . VAL A 1 83 ? -11.294 1.254 9.526 1.00 91.75 83 VAL A O 1
ATOM 662 N N . ASP A 1 84 ? -12.459 -0.659 9.462 1.00 90.62 84 ASP A N 1
ATOM 663 C CA . ASP A 1 84 ? -13.383 -0.312 10.552 1.00 90.62 84 ASP A CA 1
ATOM 664 C C . ASP A 1 84 ? -14.076 1.055 10.360 1.00 90.62 84 ASP A C 1
ATOM 666 O O . ASP A 1 84 ? -14.261 1.820 11.310 1.00 90.62 84 ASP A O 1
ATOM 670 N N . LYS A 1 85 ? -14.471 1.363 9.112 1.00 89.25 85 LYS A N 1
ATOM 671 C CA . LYS A 1 85 ? -15.086 2.639 8.686 1.00 89.25 85 LYS A CA 1
ATOM 672 C C . LYS A 1 85 ? -14.191 3.870 8.853 1.00 89.25 85 LYS A C 1
ATOM 674 O O . LYS A 1 85 ? -14.686 4.996 8.933 1.00 89.25 85 LYS A O 1
ATOM 679 N N . LYS A 1 86 ? -12.878 3.672 8.941 1.00 89.69 86 LYS A N 1
ATOM 680 C CA . LYS A 1 86 ? -11.877 4.737 9.000 1.00 89.69 86 LYS A CA 1
ATOM 681 C C . LYS A 1 86 ? -10.874 4.555 7.875 1.00 89.69 86 LYS A C 1
ATOM 683 O O . LYS A 1 86 ? -10.482 3.434 7.564 1.00 89.69 86 LYS A O 1
ATOM 688 N N . SER A 1 87 ? -10.415 5.659 7.304 1.00 91.12 87 SER A N 1
ATOM 689 C CA . SER A 1 87 ? -9.291 5.620 6.374 1.00 91.12 87 SER A CA 1
ATOM 690 C C . SER A 1 87 ? -8.011 5.292 7.138 1.00 91.12 87 SER A C 1
ATOM 692 O O . SER A 1 87 ? -7.655 5.988 8.089 1.00 91.12 87 SER A O 1
ATOM 694 N N . LYS A 1 88 ? -7.323 4.235 6.714 1.00 95.81 88 LYS A N 1
ATOM 695 C CA . LYS A 1 88 ? -5.973 3.878 7.151 1.00 95.81 88 LYS A CA 1
ATOM 696 C C . LYS A 1 88 ? -5.001 3.996 5.989 1.00 95.81 88 LYS A C 1
ATOM 698 O O . LYS A 1 88 ? -5.361 3.757 4.835 1.00 95.81 88 LYS A O 1
ATOM 703 N N . ILE A 1 89 ? -3.758 4.324 6.317 1.00 96.62 89 ILE A N 1
ATOM 704 C CA . ILE A 1 89 ? -2.647 4.389 5.372 1.00 96.62 89 ILE A CA 1
ATOM 705 C C . ILE A 1 89 ? -1.656 3.293 5.737 1.00 96.62 89 ILE A C 1
ATOM 707 O O . ILE A 1 89 ? -1.129 3.281 6.840 1.00 96.62 89 ILE A O 1
ATOM 711 N N . PHE A 1 90 ? -1.363 2.396 4.807 1.00 97.38 90 PHE A N 1
ATOM 712 C CA . PHE A 1 90 ? -0.386 1.331 4.995 1.00 97.38 90 PHE A CA 1
ATOM 713 C C . PHE A 1 90 ? 0.896 1.660 4.242 1.00 97.38 90 PHE A C 1
ATOM 715 O O . PHE A 1 90 ? 0.859 1.816 3.023 1.00 97.38 90 PHE A O 1
ATOM 722 N N . LEU A 1 91 ? 2.032 1.723 4.935 1.00 96.81 91 LEU A N 1
ATOM 723 C CA . LEU A 1 91 ? 3.348 1.856 4.306 1.00 96.81 91 LEU A CA 1
ATOM 724 C C . LEU A 1 91 ? 3.889 0.463 3.979 1.00 96.81 91 LEU A C 1
ATOM 726 O O . LEU A 1 91 ? 4.187 -0.319 4.885 1.00 96.81 91 LEU A O 1
ATOM 730 N N . SER A 1 92 ? 4.011 0.159 2.687 1.00 97.12 92 SER A N 1
ATOM 731 C CA . SER A 1 92 ? 4.321 -1.179 2.186 1.00 97.12 92 SER A CA 1
ATOM 732 C C . SER A 1 92 ? 5.756 -1.293 1.653 1.00 97.12 92 SER A C 1
ATOM 734 O O . SER A 1 92 ? 6.226 -0.397 0.942 1.00 97.12 92 SER A O 1
ATOM 736 N N . PRO A 1 93 ? 6.456 -2.418 1.911 1.00 96.69 93 PRO A N 1
ATOM 737 C CA . PRO A 1 93 ? 7.738 -2.730 1.269 1.00 96.69 93 PRO A CA 1
ATOM 738 C C . PRO A 1 93 ? 7.581 -3.185 -0.197 1.00 96.69 93 PRO A C 1
ATOM 740 O O . PRO A 1 93 ? 8.574 -3.383 -0.904 1.00 96.69 93 PRO A O 1
ATOM 743 N N . ILE A 1 94 ? 6.347 -3.403 -0.664 1.00 96.12 94 ILE A N 1
ATOM 744 C CA . ILE A 1 94 ? 6.023 -3.854 -2.020 1.00 96.12 94 ILE A CA 1
ATOM 745 C C . ILE A 1 94 ? 5.837 -2.625 -2.915 1.00 96.12 94 ILE A C 1
ATOM 747 O O . ILE A 1 94 ? 5.311 -1.603 -2.482 1.00 96.12 94 ILE A O 1
ATOM 751 N N . SER A 1 95 ? 6.281 -2.696 -4.172 1.00 96.06 95 SER A N 1
ATOM 752 C CA . SER A 1 95 ? 6.098 -1.585 -5.110 1.00 96.06 95 SER A CA 1
ATOM 753 C C . SER A 1 95 ? 4.625 -1.383 -5.471 1.00 96.06 95 SER A C 1
ATOM 755 O O . SER A 1 95 ? 3.867 -2.350 -5.598 1.00 96.06 95 SER A O 1
ATOM 757 N N . SER A 1 96 ? 4.262 -0.129 -5.739 1.00 93.88 96 SER A N 1
ATOM 758 C CA . SER A 1 96 ? 2.947 0.277 -6.252 1.00 93.88 96 SER A CA 1
ATOM 759 C C . SER A 1 96 ? 2.534 -0.575 -7.462 1.00 93.88 96 SER A C 1
ATOM 761 O O . SER A 1 96 ? 1.488 -1.214 -7.454 1.00 93.88 96 SER A O 1
ATOM 763 N N . SER A 1 97 ? 3.432 -0.718 -8.439 1.00 91.94 97 SER A N 1
ATOM 764 C CA . SER A 1 97 ? 3.244 -1.522 -9.654 1.00 91.94 97 SER A CA 1
ATOM 765 C C . SER A 1 97 ? 2.975 -3.011 -9.408 1.00 91.94 97 SER A C 1
ATOM 767 O O . SER A 1 97 ? 2.257 -3.646 -10.182 1.00 91.94 97 SER A O 1
ATOM 769 N N . THR A 1 98 ? 3.547 -3.596 -8.353 1.00 92.62 98 THR A N 1
ATOM 770 C CA . THR A 1 98 ? 3.307 -5.003 -7.997 1.00 92.62 98 THR A CA 1
ATOM 771 C C . THR A 1 98 ? 1.952 -5.157 -7.316 1.00 92.62 98 THR A C 1
ATOM 773 O O . THR A 1 98 ? 1.232 -6.112 -7.604 1.00 92.62 98 THR A O 1
ATOM 776 N N . LEU A 1 99 ? 1.595 -4.217 -6.438 1.00 92.62 99 LEU A N 1
ATOM 777 C CA . LEU A 1 99 ? 0.295 -4.193 -5.775 1.00 92.62 99 LEU A CA 1
ATOM 778 C C . LEU A 1 99 ? -0.840 -3.985 -6.788 1.00 92.62 99 LEU A C 1
ATOM 780 O O . LEU A 1 99 ? -1.796 -4.755 -6.767 1.00 92.62 99 LEU A O 1
ATOM 784 N N . SER A 1 100 ? -0.694 -3.057 -7.740 1.00 89.44 100 SER A N 1
ATOM 785 C CA . SER A 1 100 ? -1.689 -2.815 -8.797 1.00 89.44 100 SER A CA 1
ATOM 786 C C . SER A 1 100 ? -1.975 -4.066 -9.636 1.00 89.44 100 SER A C 1
ATOM 788 O O . SER A 1 100 ? -3.130 -4.443 -9.821 1.00 89.44 100 SER A O 1
ATOM 790 N N . LYS A 1 101 ? -0.935 -4.800 -10.058 1.00 86.69 101 LYS A N 1
ATOM 791 C CA . LYS A 1 101 ? -1.102 -6.066 -10.801 1.00 86.69 101 LYS A CA 1
ATOM 792 C C . LYS A 1 101 ? -1.856 -7.132 -10.005 1.00 86.69 101 LYS A C 1
ATOM 794 O O . LYS A 1 101 ? -2.541 -7.965 -10.588 1.00 86.69 101 LYS A O 1
ATOM 799 N N . ARG A 1 102 ? -1.710 -7.133 -8.676 1.00 85.38 102 ARG A N 1
ATOM 800 C CA . ARG A 1 102 ? -2.411 -8.061 -7.776 1.00 85.38 102 ARG A CA 1
ATOM 801 C C . ARG A 1 102 ? -3.850 -7.622 -7.502 1.00 85.38 102 ARG A C 1
ATOM 803 O O . ARG A 1 102 ? -4.692 -8.487 -7.294 1.00 85.38 102 ARG A O 1
ATOM 810 N N . SER A 1 103 ? -4.145 -6.318 -7.544 1.00 81.06 103 SER A N 1
ATOM 811 C CA . SER A 1 103 ? -5.515 -5.798 -7.431 1.00 81.06 103 SER A CA 1
ATOM 812 C C . SER A 1 103 ? -6.328 -5.933 -8.723 1.00 81.06 103 SER A C 1
ATOM 814 O O . SER A 1 103 ? -7.541 -6.102 -8.665 1.00 81.06 103 SER A O 1
ATOM 816 N N . GLU A 1 104 ? -5.679 -5.892 -9.891 1.00 67.00 104 GLU A N 1
ATOM 817 C CA . GLU A 1 104 ? -6.335 -5.938 -11.210 1.00 67.00 104 GLU A CA 1
ATOM 818 C C . GLU A 1 104 ? -6.901 -7.311 -11.597 1.00 67.00 104 GLU A C 1
ATOM 820 O O . GLU A 1 104 ? -7.717 -7.396 -12.511 1.00 67.00 104 GLU A O 1
ATOM 825 N N . VAL A 1 105 ? -6.570 -8.381 -10.865 1.00 53.62 105 VAL A N 1
ATOM 826 C CA . VAL A 1 105 ? -7.157 -9.720 -11.086 1.00 53.62 105 VAL A CA 1
ATOM 827 C C . VAL A 1 105 ? -8.689 -9.724 -10.871 1.00 53.62 105 VAL A C 1
ATOM 829 O O . VAL A 1 105 ? -9.358 -10.694 -11.212 1.00 53.62 105 VAL A O 1
ATOM 832 N N . VAL A 1 106 ? -9.265 -8.630 -10.358 1.00 46.12 106 VAL A N 1
ATOM 833 C CA . VAL A 1 106 ? -10.698 -8.486 -10.055 1.00 46.12 106 VAL A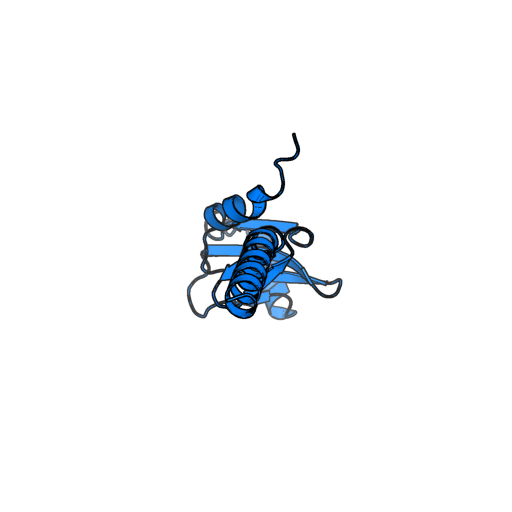 CA 1
ATOM 834 C C . VAL A 1 106 ? -11.525 -7.858 -11.194 1.00 46.12 106 VAL A C 1
ATOM 836 O O . VAL A 1 106 ? -12.742 -8.005 -11.181 1.00 46.12 106 VAL A O 1
ATOM 839 N N . TYR A 1 107 ? -10.924 -7.235 -12.219 1.00 36.50 107 TYR A N 1
ATOM 840 C CA . TYR A 1 107 ? -11.676 -6.576 -13.310 1.00 36.50 107 TYR A CA 1
ATOM 841 C C . TYR A 1 107 ? -11.560 -7.286 -14.669 1.00 36.50 107 TYR A C 1
ATOM 843 O O . TYR A 1 107 ? -11.303 -6.661 -15.695 1.00 36.50 107 TYR A O 1
ATOM 851 N N . LEU A 1 108 ? -11.785 -8.600 -14.686 1.00 33.34 108 LEU A N 1
ATOM 852 C CA . LEU A 1 108 ? -12.120 -9.338 -15.907 1.00 33.34 108 LEU A CA 1
ATOM 853 C C . LEU A 1 108 ? -13.471 -10.030 -15.701 1.00 33.34 108 LEU A C 1
ATOM 855 O O . LEU A 1 108 ? -13.527 -11.226 -15.432 1.00 33.34 108 LEU A O 1
ATOM 859 N N . GLU A 1 109 ? -14.552 -9.263 -15.811 1.00 29.28 109 GLU A N 1
ATOM 860 C CA . GLU A 1 109 ? -15.852 -9.825 -16.189 1.00 29.28 109 GLU A CA 1
ATOM 861 C C . GLU A 1 109 ? -16.051 -9.550 -17.699 1.00 29.28 109 GLU A C 1
ATOM 863 O O . GLU A 1 109 ? -15.655 -8.473 -18.159 1.00 29.28 109 GLU A O 1
ATOM 868 N N . PRO A 1 110 ? -16.548 -10.541 -18.466 1.00 41.19 110 PRO A N 1
ATOM 869 C CA . PRO A 1 110 ? -16.522 -10.598 -19.935 1.00 41.19 110 PRO A CA 1
ATOM 870 C C . PRO A 1 110 ? -17.398 -9.570 -20.663 1.00 41.19 110 PRO A C 1
ATOM 872 O O . PRO A 1 110 ? -18.417 -9.117 -20.094 1.00 41.19 110 PRO A O 1
#

Foldseek 3Di:
DVVVVVVVVVVVVVVVVVVVVLLQWQDQDDPDIDGLVFWPDKFFCVVPVVDPVVVVVVVVCVVVVLEDEPDPDQAGIWIWGQDPNDTHIYRGNDHSVVRVVSNCVPPDDD

Sequence (110 aa):
MISMYLELIMVGLLNISKIRRESMFLHLGENVVVPIKDVIGIFDIETTMYSADTSQFLRMSEEDGFVERITNEAPKSFVIAEVDKKSKIFLSPISSSTLSKRSEVVYLEP